Protein AF-A0A962IJL0-F1 (afdb_monomer)

Sequence (142 aa):
MKAGIWLGVGGLVLAGWSACASAANEPDQAALRAELDSARQALRESSQRVAELSRQLGEHSAATRSFTFFGEQRPVLGVVLGESDGEVGARIVAVTPESAAQTAGLRSGDRLVAVDGQRIVQSGSQGLVAARAALADLEEGQ

Structure (mmCIF, N/CA/C/O backbone):
data_AF-A0A962IJL0-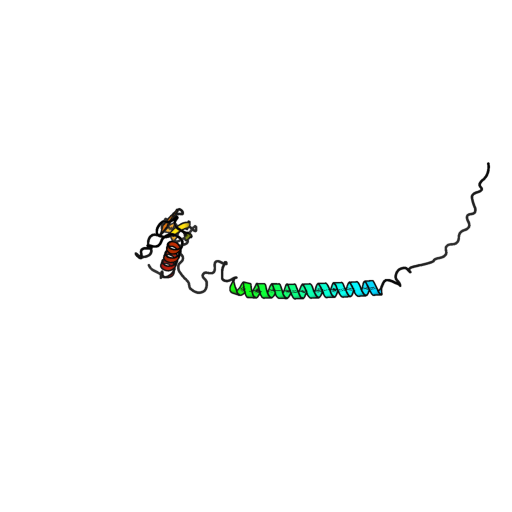F1
#
_entry.id   AF-A0A962IJL0-F1
#
loop_
_atom_site.group_PDB
_atom_site.id
_atom_site.type_symbol
_atom_site.label_atom_id
_atom_site.label_alt_id
_atom_site.label_comp_id
_atom_site.label_asym_id
_atom_site.label_entity_id
_atom_site.label_seq_id
_atom_site.pdbx_PDB_ins_code
_atom_site.Cartn_x
_atom_site.Cartn_y
_atom_site.Cartn_z
_atom_site.occupancy
_atom_site.B_iso_or_equiv
_atom_site.auth_seq_id
_atom_site.auth_comp_id
_atom_site.auth_asym_id
_atom_site.auth_atom_id
_atom_site.pdbx_PDB_model_num
ATOM 1 N N . MET A 1 1 ? 7.516 37.723 -95.903 1.00 38.12 1 MET A N 1
ATOM 2 C CA . MET A 1 1 ? 6.384 36.903 -96.387 1.00 38.12 1 MET A CA 1
ATOM 3 C C . MET A 1 1 ? 6.948 35.743 -97.201 1.00 38.12 1 MET A C 1
ATOM 5 O O . MET A 1 1 ? 7.631 36.040 -98.168 1.00 38.12 1 MET A O 1
ATOM 9 N N . LYS A 1 2 ? 6.629 34.489 -96.812 1.00 38.53 2 LYS A N 1
ATOM 10 C CA . LYS A 1 2 ? 6.899 33.190 -97.494 1.00 38.53 2 LYS A CA 1
ATOM 11 C C . LYS A 1 2 ? 8.386 32.782 -97.627 1.00 38.53 2 LYS A C 1
ATOM 13 O O . LYS A 1 2 ? 9.211 33.617 -97.938 1.00 38.53 2 LYS A O 1
ATOM 18 N N . ALA A 1 3 ? 8.815 31.536 -97.426 1.00 40.97 3 ALA A N 1
ATOM 19 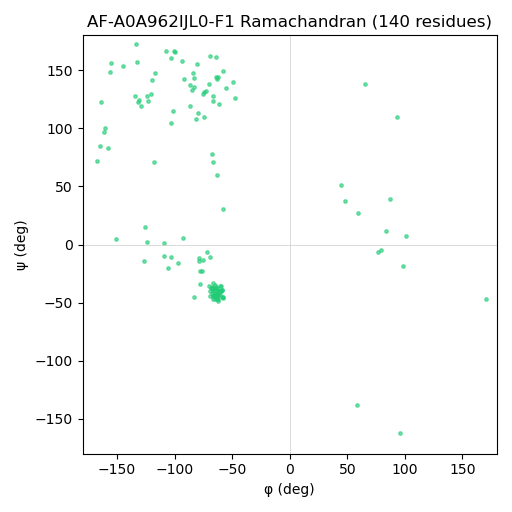C CA . ALA A 1 3 ? 8.145 30.266 -97.153 1.00 40.97 3 ALA A CA 1
ATOM 20 C C . ALA A 1 3 ? 9.139 29.318 -96.449 1.00 40.97 3 ALA A C 1
ATOM 22 O O . ALA A 1 3 ? 10.339 29.380 -96.708 1.00 40.97 3 ALA A O 1
ATOM 23 N N . GLY A 1 4 ? 8.629 28.451 -95.573 1.00 46.34 4 GLY A N 1
ATOM 24 C CA . GLY A 1 4 ? 9.377 27.319 -95.035 1.00 46.34 4 GLY A CA 1
ATOM 25 C C . GLY A 1 4 ? 9.394 26.140 -96.007 1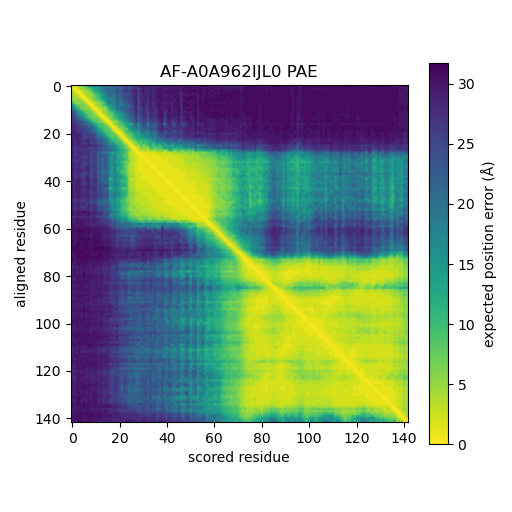.00 46.34 4 GLY A C 1
ATOM 26 O O . GLY A 1 4 ? 8.482 25.988 -96.819 1.00 46.34 4 GLY A O 1
ATOM 27 N N . ILE A 1 5 ? 10.414 25.293 -95.876 1.00 47.44 5 ILE A N 1
ATOM 28 C CA . ILE A 1 5 ? 10.439 23.933 -96.415 1.00 47.44 5 ILE A CA 1
ATOM 29 C C . ILE A 1 5 ? 10.891 23.010 -95.285 1.00 47.44 5 ILE A C 1
ATOM 31 O O . ILE A 1 5 ? 11.919 23.227 -94.646 1.00 47.44 5 ILE A O 1
ATOM 35 N N . TRP A 1 6 ? 10.050 22.015 -95.037 1.00 40.81 6 TRP A N 1
ATOM 36 C CA . TRP A 1 6 ? 10.241 20.886 -94.139 1.00 40.81 6 TRP A CA 1
ATOM 37 C C . TRP A 1 6 ? 10.571 19.647 -94.993 1.00 40.81 6 TRP A C 1
ATOM 39 O O . TRP A 1 6 ? 10.197 19.606 -96.164 1.00 40.81 6 TRP A O 1
ATOM 49 N N . LEU A 1 7 ? 11.165 18.638 -94.347 1.00 44.31 7 LEU A N 1
ATOM 50 C CA . LEU A 1 7 ? 11.502 17.270 -94.789 1.00 44.31 7 LEU A CA 1
ATOM 51 C C . LEU A 1 7 ? 12.898 16.996 -95.372 1.00 44.31 7 LEU A C 1
ATOM 53 O O . LEU A 1 7 ? 13.205 17.266 -96.527 1.00 44.31 7 LEU A O 1
ATOM 57 N N . GLY A 1 8 ? 13.657 16.252 -94.566 1.00 40.88 8 GLY A N 1
ATOM 58 C CA . GLY A 1 8 ? 14.733 15.360 -94.980 1.00 40.88 8 GLY A CA 1
ATOM 59 C C . GLY A 1 8 ? 14.979 14.322 -93.885 1.00 40.88 8 GLY A C 1
ATOM 60 O O . GLY A 1 8 ? 15.834 14.513 -93.029 1.00 40.88 8 GLY A O 1
ATOM 61 N N . VAL A 1 9 ? 14.176 13.255 -93.872 1.00 50.97 9 VAL A N 1
ATOM 62 C CA . VAL A 1 9 ? 14.409 12.049 -93.064 1.00 50.97 9 VAL A CA 1
ATOM 63 C C . VAL A 1 9 ? 15.662 11.350 -93.594 1.00 50.97 9 VAL A C 1
ATOM 65 O O . VAL A 1 9 ? 15.741 11.050 -94.781 1.00 50.97 9 VAL A O 1
ATOM 68 N N . GLY A 1 10 ? 16.616 11.058 -92.713 1.00 38.41 10 GLY A N 1
ATOM 69 C CA . GLY A 1 10 ? 17.794 10.244 -93.011 1.00 38.41 10 GLY A CA 1
ATOM 70 C C . GLY A 1 10 ? 18.388 9.743 -91.704 1.00 38.41 10 GLY A C 1
ATOM 71 O O . GLY A 1 10 ? 19.054 10.493 -90.999 1.00 38.41 10 GLY A O 1
ATOM 72 N N . GLY A 1 11 ? 18.035 8.517 -91.325 1.00 41.16 11 GLY A N 1
ATOM 73 C CA . GLY A 1 11 ? 18.383 7.947 -90.030 1.00 41.16 11 GLY A CA 1
ATOM 74 C C . GLY A 1 11 ? 19.866 7.636 -89.855 1.00 41.16 11 GLY A C 1
ATOM 75 O O . GLY A 1 11 ? 20.591 7.462 -90.825 1.00 41.16 11 GLY A O 1
ATOM 76 N N . LEU A 1 12 ? 20.271 7.465 -88.598 1.00 44.34 12 LEU A N 1
ATOM 77 C CA . LEU A 1 12 ? 21.116 6.348 -88.183 1.00 44.34 12 LEU A CA 1
ATOM 78 C C . LEU A 1 12 ? 21.061 6.231 -86.657 1.00 44.34 12 LEU A C 1
ATOM 80 O O . LEU A 1 12 ? 21.375 7.169 -85.929 1.00 44.34 12 LEU A O 1
ATOM 84 N N . VAL A 1 13 ? 20.653 5.058 -86.186 1.00 52.47 13 VAL A N 1
ATOM 85 C CA . VAL A 1 13 ? 20.845 4.612 -84.808 1.00 52.47 13 VAL A CA 1
ATOM 86 C C . VAL A 1 13 ? 22.349 4.537 -84.545 1.00 52.47 13 VAL A C 1
ATOM 88 O O . VAL A 1 13 ? 23.043 3.772 -85.209 1.00 52.47 13 VAL A O 1
ATOM 91 N N . LEU A 1 14 ? 22.840 5.279 -83.553 1.00 47.50 14 LEU A N 1
ATOM 92 C CA . LEU A 1 14 ? 24.079 4.949 -82.859 1.00 47.50 14 LEU A CA 1
ATOM 93 C C . LEU A 1 14 ? 23.817 4.963 -81.357 1.00 47.50 14 LEU A C 1
ATOM 95 O O . LEU A 1 14 ? 23.399 5.959 -80.771 1.00 47.50 14 LEU A O 1
ATOM 99 N N . ALA A 1 15 ? 24.040 3.791 -80.773 1.00 48.81 15 ALA A N 1
ATOM 100 C CA . ALA A 1 15 ? 24.153 3.551 -79.352 1.00 48.81 15 ALA A CA 1
ATOM 101 C C . ALA A 1 15 ? 25.131 4.542 -78.697 1.00 48.81 15 ALA A C 1
ATOM 103 O O . ALA A 1 15 ? 26.190 4.836 -79.247 1.00 48.81 15 ALA A O 1
ATOM 104 N N . GLY A 1 16 ? 24.787 5.022 -77.504 1.00 41.47 16 GLY A N 1
ATOM 105 C CA . GLY A 1 16 ? 25.600 5.990 -76.773 1.00 41.47 16 GLY A CA 1
ATOM 106 C C . GLY A 1 16 ? 25.147 6.131 -75.329 1.00 41.47 16 GLY A C 1
ATOM 107 O O . GLY A 1 16 ? 24.536 7.118 -74.942 1.00 41.47 16 GLY A O 1
ATOM 108 N N . TRP A 1 17 ? 25.426 5.092 -74.553 1.00 51.31 17 TRP A N 1
ATOM 109 C CA . TRP A 1 17 ? 25.420 5.060 -73.095 1.00 51.31 17 TRP A CA 1
ATOM 110 C C . TRP A 1 17 ? 26.190 6.268 -72.520 1.00 51.31 17 TRP A C 1
ATOM 112 O O . TRP A 1 17 ? 27.343 6.503 -72.871 1.00 51.31 17 TRP A O 1
ATOM 122 N N . SER A 1 18 ? 25.564 7.038 -71.634 1.00 47.25 18 SER A N 1
ATOM 123 C CA . SER A 1 18 ? 26.217 7.914 -70.646 1.00 47.25 18 SER A CA 1
ATOM 124 C C . SER A 1 18 ? 25.157 8.192 -69.574 1.00 47.25 18 SER A C 1
ATOM 126 O O . SER A 1 18 ? 24.233 8.949 -69.821 1.00 47.25 18 SER A O 1
ATOM 128 N N . ALA A 1 19 ? 25.102 7.572 -68.394 1.00 52.16 19 ALA A N 1
ATOM 129 C CA . ALA A 1 19 ? 26.136 6.923 -67.595 1.00 52.16 19 ALA A CA 1
ATOM 130 C C . ALA A 1 19 ? 27.432 7.734 -67.500 1.00 52.16 19 ALA A C 1
ATOM 132 O O . ALA A 1 19 ? 28.498 7.206 -67.769 1.00 52.16 19 ALA A O 1
ATOM 133 N N . CYS A 1 20 ? 27.334 9.012 -67.124 1.00 45.66 20 CYS A N 1
ATOM 134 C CA . CYS A 1 20 ? 28.328 9.614 -66.232 1.00 45.66 20 CYS A CA 1
ATOM 135 C C . CYS A 1 20 ? 27.815 10.946 -65.658 1.00 45.66 20 CYS A C 1
ATOM 137 O O . CYS A 1 20 ? 28.098 12.020 -66.174 1.00 45.66 20 CYS A O 1
ATOM 139 N N . ALA A 1 21 ? 27.046 10.876 -64.574 1.00 48.03 21 ALA A N 1
ATOM 140 C CA . ALA A 1 21 ? 26.981 11.960 -63.586 1.00 48.03 21 ALA A CA 1
ATOM 141 C C . ALA A 1 21 ? 27.280 11.426 -62.170 1.00 48.03 21 ALA A C 1
ATOM 143 O O . ALA A 1 21 ? 26.992 12.084 -61.177 1.00 48.03 21 ALA A O 1
ATOM 144 N N . SER A 1 22 ? 27.839 10.212 -62.068 1.00 52.41 22 SER A N 1
ATOM 145 C CA . SER A 1 22 ? 28.124 9.539 -60.797 1.00 52.41 22 SER A CA 1
ATOM 146 C C . SER A 1 22 ? 29.571 9.695 -60.324 1.00 52.41 22 SER A C 1
ATOM 148 O O . SER A 1 22 ? 29.832 9.490 -59.150 1.00 52.41 22 SER A O 1
ATOM 150 N N . ALA A 1 23 ? 30.516 10.114 -61.168 1.00 50.47 23 ALA A N 1
ATOM 151 C CA . ALA A 1 23 ? 31.937 10.032 -60.812 1.00 50.47 23 ALA A CA 1
ATOM 152 C C . ALA A 1 23 ? 32.436 11.094 -59.806 1.00 50.47 23 ALA A C 1
ATOM 154 O O . ALA A 1 23 ? 33.528 10.943 -59.270 1.00 50.47 23 ALA A O 1
ATOM 155 N N . ALA A 1 24 ? 31.672 12.159 -59.530 1.00 55.22 24 ALA A N 1
ATOM 156 C CA . ALA A 1 24 ? 32.133 13.256 -58.666 1.00 55.22 24 ALA A CA 1
ATOM 157 C C . ALA A 1 24 ? 31.550 13.248 -57.237 1.00 55.22 24 ALA A C 1
ATOM 159 O O . ALA A 1 24 ? 32.044 13.990 -56.399 1.00 55.22 24 ALA A O 1
ATOM 160 N N . ASN A 1 25 ? 30.534 12.420 -56.945 1.00 60.84 25 ASN A N 1
ATOM 161 C CA . ASN A 1 25 ? 29.778 12.450 -55.675 1.00 60.84 25 ASN A CA 1
ATOM 162 C C . ASN A 1 25 ? 29.756 11.108 -54.911 1.00 60.84 25 ASN A C 1
ATOM 164 O O . ASN A 1 25 ? 29.117 10.995 -53.865 1.00 60.84 25 ASN A O 1
ATOM 168 N N . GLU A 1 26 ? 30.430 10.071 -55.414 1.00 60.94 26 GLU A N 1
ATOM 169 C CA . GLU A 1 26 ? 30.570 8.788 -54.715 1.00 60.94 26 GLU A CA 1
ATOM 170 C C . GLU A 1 26 ? 31.366 8.839 -53.396 1.00 60.94 26 GLU A C 1
ATOM 172 O O . GLU A 1 26 ? 30.921 8.170 -52.457 1.00 60.94 26 GLU A O 1
ATOM 177 N N . PRO A 1 27 ? 32.462 9.621 -53.243 1.00 63.94 27 PRO A N 1
ATOM 178 C CA . PRO A 1 27 ? 33.161 9.680 -51.958 1.00 63.94 27 PRO A CA 1
ATOM 179 C C . PRO A 1 27 ? 32.305 10.340 -50.868 1.00 63.94 27 PRO A C 1
ATOM 181 O O . PRO A 1 27 ? 32.270 9.837 -49.746 1.00 63.94 27 PRO A O 1
ATOM 184 N N . ASP A 1 28 ? 31.530 11.375 -51.206 1.00 77.81 28 ASP A N 1
ATOM 185 C CA . ASP A 1 28 ? 30.648 12.062 -50.255 1.00 77.81 28 ASP A CA 1
ATOM 186 C C . ASP A 1 28 ? 29.465 11.182 -49.836 1.00 77.81 28 ASP A C 1
ATOM 188 O O . ASP A 1 28 ? 29.121 11.117 -48.658 1.00 77.81 28 ASP A O 1
ATOM 192 N N . GLN A 1 29 ? 28.864 10.424 -50.762 1.00 79.06 29 GLN A N 1
ATOM 193 C CA . GLN A 1 29 ? 27.803 9.476 -50.405 1.00 79.06 29 GLN A CA 1
ATOM 194 C C . GLN A 1 29 ? 28.317 8.302 -49.569 1.00 79.06 29 GLN A C 1
ATOM 196 O O . GLN A 1 29 ? 27.602 7.824 -48.687 1.00 79.06 29 GLN A O 1
ATOM 201 N N . ALA A 1 30 ? 29.526 7.809 -49.847 1.00 87.88 30 ALA A N 1
ATOM 202 C CA . ALA A 1 30 ? 30.146 6.763 -49.045 1.00 87.88 30 ALA A CA 1
ATOM 203 C C . ALA A 1 30 ? 30.462 7.268 -47.628 1.00 87.88 30 ALA A C 1
ATOM 205 O O . ALA A 1 30 ? 30.135 6.582 -46.659 1.00 87.88 30 ALA A O 1
ATOM 206 N N . ALA A 1 31 ? 31.005 8.483 -47.503 1.00 88.69 31 ALA A N 1
ATOM 207 C CA . ALA A 1 31 ? 31.266 9.130 -46.220 1.00 88.69 31 ALA A CA 1
ATOM 208 C C . ALA A 1 31 ? 29.974 9.368 -45.421 1.00 88.69 31 ALA A C 1
ATOM 210 O O . ALA A 1 31 ? 29.898 8.979 -44.259 1.00 88.69 31 ALA A O 1
ATOM 211 N N . LEU A 1 32 ? 28.923 9.896 -46.058 1.00 89.81 32 LEU A N 1
ATOM 212 C CA . LEU A 1 32 ? 27.614 10.110 -45.428 1.00 89.81 32 LEU A CA 1
ATOM 213 C C . LEU A 1 32 ? 26.969 8.800 -44.952 1.00 89.81 32 LEU A C 1
ATOM 215 O O . LEU A 1 32 ? 26.367 8.754 -43.882 1.00 89.81 32 LEU A O 1
ATOM 219 N N . ARG A 1 33 ? 27.085 7.713 -45.726 1.00 90.00 33 ARG A N 1
ATOM 220 C CA . ARG A 1 33 ? 26.584 6.390 -45.312 1.00 90.00 33 ARG A CA 1
ATOM 221 C C . ARG A 1 33 ? 27.363 5.851 -44.114 1.00 90.00 33 ARG A C 1
ATOM 223 O O . ARG A 1 33 ? 26.741 5.396 -43.159 1.00 90.00 33 ARG A O 1
ATOM 230 N N . ALA A 1 34 ? 28.691 5.962 -44.142 1.00 93.88 34 ALA A N 1
ATOM 231 C CA . ALA A 1 34 ? 29.541 5.566 -43.023 1.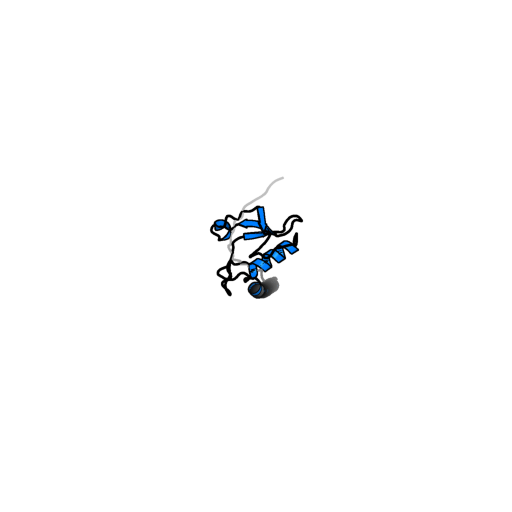00 93.88 34 ALA A CA 1
ATOM 232 C C . ALA A 1 34 ? 29.217 6.372 -41.752 1.00 93.88 34 ALA A C 1
ATOM 234 O O . ALA A 1 34 ? 29.129 5.806 -40.661 1.00 93.88 34 ALA A O 1
ATOM 235 N N . GLU A 1 35 ? 28.962 7.674 -41.892 1.00 94.88 35 GLU A N 1
ATOM 236 C CA . GLU A 1 35 ? 28.554 8.539 -40.787 1.00 94.88 35 GLU A CA 1
ATOM 237 C C . GLU A 1 35 ? 27.184 8.131 -40.221 1.00 94.88 35 GLU A C 1
ATOM 239 O O . GLU A 1 35 ? 27.053 7.953 -39.007 1.00 94.88 35 GLU A O 1
ATOM 244 N N . LEU A 1 36 ? 26.179 7.883 -41.070 1.00 96.38 36 LEU A N 1
ATOM 245 C CA . LEU A 1 36 ? 24.856 7.412 -40.637 1.00 96.38 36 LEU A CA 1
ATOM 246 C C . LEU A 1 36 ? 24.918 6.073 -39.895 1.00 96.38 36 LEU A C 1
ATOM 248 O O . LEU A 1 36 ? 24.208 5.883 -38.903 1.00 96.38 36 LEU A O 1
ATOM 252 N N . ASP A 1 37 ? 25.755 5.145 -40.353 1.00 96.88 37 ASP A N 1
ATOM 253 C CA . ASP A 1 37 ? 25.924 3.850 -39.697 1.00 96.88 37 ASP A CA 1
ATOM 254 C C . ASP A 1 37 ? 26.605 3.996 -38.331 1.00 96.88 37 ASP A C 1
ATOM 256 O O . ASP A 1 37 ? 26.168 3.367 -37.359 1.00 96.88 37 ASP A O 1
ATOM 260 N N . SER A 1 38 ? 27.576 4.907 -38.212 1.00 97.31 38 SER A N 1
ATOM 261 C CA . SER A 1 38 ? 28.186 5.258 -36.924 1.00 97.31 38 SER A CA 1
ATOM 262 C C . SER A 1 38 ? 27.166 5.881 -35.956 1.00 97.31 38 SER A C 1
ATOM 264 O O . SER A 1 38 ? 27.079 5.473 -34.794 1.00 97.31 38 SER A O 1
ATOM 266 N N . ALA A 1 39 ? 26.303 6.780 -36.444 1.00 97.06 39 ALA A N 1
ATOM 267 C CA . ALA A 1 39 ? 25.258 7.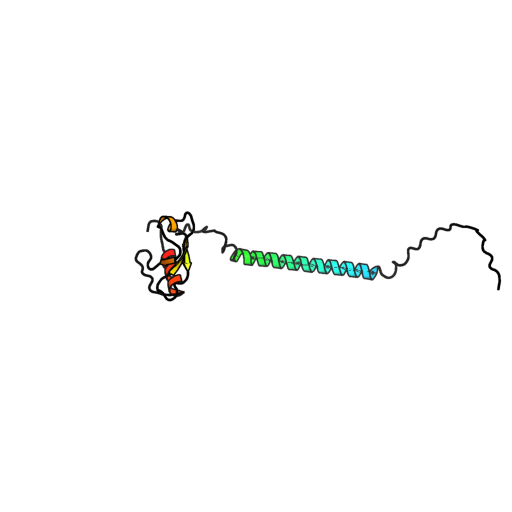415 -35.645 1.00 97.06 39 ALA A CA 1
ATOM 268 C C . ALA A 1 39 ? 24.218 6.391 -35.159 1.00 97.06 39 ALA A C 1
ATOM 270 O O . ALA A 1 39 ? 23.829 6.389 -33.989 1.00 97.06 39 ALA A O 1
ATOM 271 N N . ARG A 1 40 ? 23.805 5.455 -36.025 1.00 96.12 40 ARG A N 1
ATOM 272 C CA . ARG A 1 40 ? 22.913 4.344 -35.649 1.00 96.12 40 ARG A CA 1
ATOM 273 C C . ARG A 1 40 ? 23.541 3.422 -34.612 1.00 96.12 40 ARG A C 1
ATOM 275 O O . ARG A 1 40 ? 22.831 2.908 -33.747 1.00 96.12 40 ARG A O 1
ATOM 282 N N . GLN A 1 41 ? 24.844 3.170 -34.696 1.00 98.00 41 GLN A N 1
ATOM 283 C CA . GLN A 1 41 ? 25.547 2.368 -33.700 1.00 98.00 41 GLN A CA 1
ATOM 284 C C . GLN A 1 41 ? 25.579 3.073 -32.338 1.00 98.00 41 GLN A C 1
ATOM 286 O O . GLN A 1 41 ? 25.177 2.468 -31.345 1.00 98.00 41 GLN A O 1
ATOM 291 N N . ALA A 1 42 ? 25.925 4.361 -32.307 1.00 97.81 42 ALA A N 1
ATOM 292 C CA . ALA A 1 42 ? 25.928 5.156 -31.080 1.00 97.81 42 ALA A CA 1
ATOM 293 C C . ALA A 1 42 ? 24.540 5.212 -30.409 1.00 97.81 42 ALA A C 1
ATOM 295 O O . ALA A 1 42 ? 24.424 5.110 -29.181 1.00 97.81 42 ALA A O 1
ATOM 296 N N . LEU A 1 43 ? 23.470 5.317 -31.208 1.00 98.00 43 LEU A N 1
ATOM 297 C CA . LEU A 1 43 ? 22.096 5.251 -30.705 1.00 98.00 43 LEU A CA 1
ATOM 298 C C . LEU A 1 43 ? 21.784 3.885 -30.083 1.00 98.00 43 LEU A C 1
ATOM 300 O O . LEU A 1 43 ? 21.273 3.841 -28.966 1.00 98.00 43 LEU A O 1
ATOM 304 N N . ARG A 1 44 ? 22.138 2.774 -30.748 1.00 96.56 44 ARG A N 1
ATOM 305 C CA . ARG A 1 44 ? 21.913 1.416 -30.217 1.00 96.56 44 ARG A CA 1
ATOM 306 C C . ARG A 1 44 ? 22.609 1.197 -28.875 1.00 96.56 44 ARG A C 1
ATOM 308 O O . ARG A 1 44 ? 21.982 0.694 -27.948 1.00 96.56 44 ARG A O 1
ATOM 315 N N . GLU A 1 45 ? 23.865 1.609 -28.754 1.00 98.06 45 GLU A N 1
ATOM 316 C CA . GLU A 1 45 ? 24.638 1.486 -27.510 1.00 98.06 45 GLU A CA 1
ATOM 317 C C . GLU A 1 45 ? 24.036 2.326 -26.375 1.00 98.06 45 GLU A C 1
ATOM 319 O O . GLU A 1 45 ? 23.981 1.897 -25.219 1.00 98.06 45 GLU A O 1
ATOM 324 N N . SER A 1 46 ? 23.541 3.522 -26.699 1.00 97.69 46 SER A N 1
ATOM 325 C CA . SER A 1 46 ? 22.856 4.385 -25.734 1.00 97.69 46 SER A CA 1
ATOM 326 C C . SER A 1 46 ? 21.535 3.766 -25.274 1.00 97.69 46 SER A C 1
ATOM 328 O O . SER A 1 46 ? 21.271 3.711 -24.074 1.00 97.69 46 SER A O 1
ATOM 330 N N . SER A 1 47 ? 20.735 3.222 -26.198 1.00 96.50 47 SER A N 1
ATOM 331 C CA . SER A 1 47 ? 19.492 2.514 -25.871 1.00 96.50 47 SER A CA 1
ATOM 332 C C . SER A 1 47 ? 19.738 1.276 -25.009 1.00 96.50 47 SER A C 1
ATOM 334 O O . SER A 1 47 ? 18.990 1.043 -24.064 1.00 96.50 47 SER A O 1
ATOM 336 N N . GLN A 1 48 ? 20.799 0.510 -25.281 1.00 97.19 48 GLN A N 1
ATOM 337 C CA . GLN A 1 48 ? 21.187 -0.639 -24.457 1.00 97.19 48 GLN A CA 1
ATOM 338 C C . GLN A 1 48 ? 21.550 -0.219 -23.032 1.00 97.19 48 GLN A C 1
ATOM 340 O O . GLN A 1 48 ? 21.069 -0.826 -22.078 1.00 97.19 48 GLN A O 1
ATOM 345 N N . ARG A 1 49 ? 22.329 0.860 -22.868 1.00 96.94 49 ARG A N 1
ATOM 346 C CA . ARG A 1 49 ? 22.630 1.416 -21.540 1.00 96.94 49 ARG A CA 1
ATOM 347 C C . ARG A 1 49 ? 21.372 1.872 -20.810 1.00 96.94 49 ARG A C 1
ATOM 349 O O . ARG A 1 49 ? 21.234 1.591 -19.626 1.00 96.94 49 ARG A O 1
ATOM 356 N N . VAL A 1 50 ? 20.439 2.529 -21.499 1.00 96.00 50 VAL A N 1
ATOM 357 C CA . VAL A 1 50 ? 19.156 2.937 -20.904 1.00 96.00 50 VAL A CA 1
ATOM 358 C C . VAL A 1 50 ? 18.330 1.724 -20.478 1.00 96.00 50 VAL A C 1
ATOM 360 O O . VAL A 1 50 ? 17.779 1.737 -19.381 1.00 96.00 50 VAL A O 1
ATOM 363 N N . ALA A 1 51 ? 18.256 0.674 -21.300 1.00 92.69 51 ALA A N 1
ATOM 364 C CA . ALA A 1 51 ? 17.535 -0.553 -20.966 1.00 92.69 51 ALA A CA 1
ATOM 365 C C . ALA A 1 51 ? 18.145 -1.258 -19.745 1.00 92.69 51 ALA A C 1
ATOM 367 O O . ALA A 1 51 ? 17.417 -1.669 -18.848 1.00 92.69 51 ALA A O 1
ATOM 368 N N . GLU A 1 52 ? 19.472 -1.331 -19.671 1.00 93.25 52 GLU A N 1
ATOM 369 C CA . GLU A 1 52 ? 20.188 -1.927 -18.544 1.00 93.25 52 GLU A CA 1
ATOM 370 C C . GLU A 1 52 ? 20.018 -1.111 -17.256 1.00 93.25 52 GLU A C 1
ATOM 372 O O . GLU A 1 52 ? 19.691 -1.666 -16.210 1.00 93.25 52 GLU A O 1
ATOM 377 N N . LEU A 1 53 ? 20.137 0.217 -17.331 1.00 93.00 53 LEU A N 1
ATOM 378 C CA . LEU A 1 53 ? 19.836 1.097 -16.199 1.00 93.00 53 LEU A CA 1
ATOM 379 C C . LEU A 1 53 ? 18.372 0.964 -15.769 1.00 93.00 53 LEU A C 1
ATOM 381 O O . LEU A 1 53 ? 18.086 0.913 -14.577 1.00 93.00 53 LEU A O 1
ATOM 385 N N . SER A 1 54 ? 17.447 0.847 -16.725 1.00 80.56 54 SER A N 1
ATOM 386 C CA . SER A 1 54 ? 16.027 0.609 -16.446 1.00 80.56 54 SER A CA 1
ATOM 387 C C . SER A 1 54 ? 15.799 -0.752 -15.795 1.00 80.56 54 SER A C 1
ATOM 389 O O . SER A 1 54 ? 14.936 -0.854 -14.934 1.00 80.56 54 SER A O 1
ATOM 391 N N . ARG A 1 55 ? 16.577 -1.784 -16.146 1.00 83.56 55 ARG A N 1
ATOM 392 C CA . ARG A 1 55 ? 16.549 -3.095 -15.486 1.00 83.56 55 ARG A CA 1
ATOM 393 C C . ARG A 1 55 ? 17.100 -3.014 -14.067 1.00 83.56 55 ARG A C 1
ATOM 395 O O . ARG A 1 55 ? 16.462 -3.539 -13.174 1.00 83.56 55 ARG A O 1
ATOM 402 N N . GLN A 1 56 ? 18.215 -2.326 -13.830 1.00 83.56 56 GLN A N 1
ATOM 403 C CA . GLN A 1 56 ? 18.803 -2.179 -12.488 1.00 83.56 56 GLN A CA 1
ATOM 404 C C . GLN A 1 56 ? 17.926 -1.335 -11.551 1.00 83.56 56 GLN A C 1
ATOM 406 O O . GLN A 1 56 ? 17.731 -1.679 -10.383 1.00 83.56 56 GLN A O 1
ATOM 411 N N . LEU A 1 57 ? 17.358 -0.240 -12.067 1.00 79.06 57 LEU A N 1
ATOM 412 C CA . LEU A 1 57 ? 16.353 0.559 -11.361 1.00 79.06 57 LEU A CA 1
ATOM 413 C C . LEU A 1 57 ? 15.054 -0.235 -11.196 1.00 79.06 57 LEU A C 1
ATOM 415 O O . LEU A 1 57 ? 14.410 -0.162 -10.153 1.00 79.06 57 LEU A O 1
ATOM 419 N N . GLY A 1 58 ? 14.700 -1.022 -12.211 1.00 66.50 58 GLY A N 1
ATOM 420 C CA . GLY A 1 58 ? 13.596 -1.967 -12.242 1.00 66.50 58 GLY A CA 1
ATOM 421 C C . GLY A 1 58 ? 13.744 -3.080 -11.214 1.00 66.50 58 GLY A C 1
ATOM 422 O O . GLY A 1 58 ? 12.786 -3.375 -10.544 1.00 66.50 58 GLY A O 1
ATOM 423 N N . GLU A 1 59 ? 14.909 -3.660 -10.968 1.00 59.91 59 GLU A N 1
ATOM 424 C CA . GLU A 1 59 ? 15.086 -4.700 -9.942 1.00 59.91 59 GLU A CA 1
ATOM 425 C C . GLU A 1 59 ? 14.876 -4.144 -8.529 1.00 59.91 59 GLU A C 1
ATOM 427 O O . GLU A 1 59 ? 14.276 -4.806 -7.686 1.00 59.91 59 GLU A O 1
ATOM 432 N N . HIS A 1 60 ? 15.241 -2.880 -8.300 1.00 54.72 60 HIS A N 1
ATOM 433 C CA . HIS A 1 60 ? 14.942 -2.180 -7.048 1.00 54.72 60 HIS A CA 1
ATOM 434 C C . HIS A 1 60 ? 13.494 -1.654 -6.958 1.00 54.72 60 HIS A C 1
ATOM 436 O O . HIS A 1 60 ? 13.070 -1.237 -5.882 1.00 54.72 60 HIS A O 1
ATOM 442 N N . SER A 1 61 ? 12.720 -1.654 -8.053 1.00 49.62 61 SER A N 1
ATOM 443 C CA . SER A 1 61 ? 11.367 -1.057 -8.103 1.00 49.62 61 SER A CA 1
ATOM 444 C C . SER A 1 61 ? 10.245 -1.983 -8.606 1.00 49.62 61 SER A C 1
ATOM 446 O O . SER A 1 61 ? 9.069 -1.713 -8.362 1.00 49.62 61 SER A O 1
ATOM 448 N N . ALA A 1 62 ? 10.572 -3.116 -9.220 1.00 51.94 62 ALA A N 1
ATOM 449 C CA . ALA A 1 62 ? 9.671 -4.170 -9.687 1.00 51.94 62 ALA A CA 1
ATOM 450 C C . ALA A 1 62 ? 9.219 -5.068 -8.532 1.00 51.94 62 ALA A C 1
ATOM 452 O O . ALA A 1 62 ? 8.200 -5.743 -8.649 1.00 51.94 62 ALA A O 1
ATOM 453 N N . ALA A 1 63 ? 9.895 -4.985 -7.383 1.00 51.91 63 ALA A N 1
ATOM 454 C CA . ALA A 1 63 ? 9.371 -5.471 -6.114 1.00 51.91 63 ALA A CA 1
ATOM 455 C C . ALA A 1 63 ? 8.185 -4.631 -5.582 1.00 51.91 63 ALA A C 1
ATOM 457 O O . ALA A 1 63 ? 7.518 -5.063 -4.650 1.00 51.91 63 ALA A O 1
ATOM 458 N N . THR A 1 64 ? 7.874 -3.457 -6.156 1.00 52.12 64 THR A N 1
ATOM 459 C CA . THR A 1 64 ? 7.025 -2.467 -5.459 1.00 52.12 64 THR A CA 1
ATOM 460 C C . THR A 1 64 ? 5.617 -2.271 -6.034 1.00 52.12 64 THR A C 1
ATOM 462 O O . THR A 1 64 ? 4.860 -1.482 -5.477 1.00 52.12 64 THR A O 1
ATOM 465 N N . ARG A 1 65 ? 5.170 -2.978 -7.085 1.00 50.34 65 ARG A N 1
ATOM 466 C CA . ARG A 1 65 ? 3.754 -2.844 -7.531 1.00 50.34 65 ARG A CA 1
ATOM 467 C C . ARG A 1 65 ? 3.102 -4.045 -8.213 1.00 50.34 65 ARG A C 1
ATOM 469 O O . ARG A 1 65 ? 1.956 -3.933 -8.641 1.00 50.34 65 ARG A O 1
ATOM 476 N N . SER A 1 66 ? 3.784 -5.182 -8.289 1.00 45.41 66 SER A N 1
ATOM 477 C CA . SER A 1 66 ? 3.097 -6.459 -8.494 1.00 45.41 66 SER A CA 1
ATOM 478 C C . SER A 1 66 ? 2.614 -6.943 -7.132 1.00 45.41 66 SER A C 1
ATOM 480 O O . SER A 1 66 ? 3.291 -6.702 -6.138 1.00 45.41 66 SER A O 1
ATOM 482 N N . PHE A 1 67 ? 1.440 -7.570 -7.087 1.00 48.91 67 PHE A N 1
ATOM 483 C CA . PHE A 1 67 ? 0.742 -8.118 -5.918 1.00 48.91 67 PHE A CA 1
ATOM 484 C C . PHE A 1 67 ? 1.529 -9.246 -5.243 1.00 48.91 67 PHE A C 1
ATOM 486 O O . PHE A 1 67 ? 1.082 -10.387 -5.149 1.00 48.91 67 PHE A O 1
ATOM 493 N N . THR A 1 68 ? 2.735 -8.925 -4.798 1.00 48.94 68 THR A N 1
ATOM 494 C CA . THR A 1 68 ? 3.724 -9.897 -4.408 1.00 48.94 68 THR A CA 1
ATOM 495 C C . THR A 1 68 ? 4.037 -9.709 -2.927 1.00 48.94 68 THR A C 1
ATOM 497 O O . THR A 1 68 ? 5.123 -9.291 -2.545 1.00 48.94 68 THR A O 1
ATOM 500 N N . PHE A 1 69 ? 3.067 -10.086 -2.093 1.00 50.44 69 PHE A N 1
ATOM 501 C CA . PHE A 1 69 ? 3.228 -10.510 -0.695 1.00 50.44 69 PHE A CA 1
ATOM 502 C C . PHE A 1 69 ? 4.171 -11.737 -0.549 1.00 50.44 69 PHE A C 1
ATOM 504 O O . PHE A 1 69 ? 3.967 -12.582 0.316 1.00 50.44 69 PHE A O 1
ATOM 511 N N . PHE A 1 70 ? 5.175 -11.915 -1.421 1.00 44.28 70 PHE A N 1
ATOM 512 C CA . PHE A 1 70 ? 6.016 -13.115 -1.447 1.00 44.28 70 PHE A CA 1
ATOM 513 C C . PHE A 1 70 ? 7.366 -12.810 -0.810 1.00 44.28 70 PHE A C 1
ATOM 515 O O . PHE A 1 70 ? 8.234 -12.167 -1.395 1.00 44.28 70 PHE A O 1
ATOM 522 N N . GLY A 1 71 ? 7.494 -13.313 0.411 1.00 47.56 71 GLY A N 1
ATOM 523 C CA . GLY A 1 71 ? 8.711 -13.402 1.207 1.00 47.56 71 GLY A CA 1
ATOM 524 C C . GLY A 1 71 ? 8.347 -13.819 2.628 1.00 47.56 71 GLY A C 1
ATOM 525 O O . GLY A 1 71 ? 8.872 -14.794 3.149 1.00 47.56 71 GLY A O 1
ATOM 526 N N . GLU A 1 72 ? 7.330 -13.161 3.185 1.00 55.56 72 GLU A N 1
ATOM 527 C CA . GLU A 1 72 ? 6.709 -13.495 4.463 1.00 55.56 72 GLU A CA 1
ATOM 528 C C . GLU A 1 72 ? 5.195 -13.513 4.251 1.00 55.56 72 GLU A C 1
ATOM 530 O O . GLU A 1 72 ? 4.630 -12.528 3.772 1.00 55.56 72 GLU A O 1
ATOM 535 N N . GLN A 1 73 ? 4.542 -14.638 4.550 1.00 58.41 73 GLN A N 1
ATOM 536 C CA . GLN A 1 73 ? 3.084 -14.772 4.504 1.00 58.41 73 GLN A CA 1
ATOM 537 C C . GLN A 1 73 ? 2.464 -13.908 5.606 1.00 58.41 73 GLN A C 1
ATOM 539 O O . GLN A 1 73 ? 2.114 -14.398 6.672 1.00 58.41 73 GLN A O 1
ATOM 544 N N . ARG A 1 74 ? 2.391 -12.597 5.382 1.00 70.25 74 ARG A N 1
ATOM 545 C CA . ARG A 1 74 ? 1.742 -11.678 6.313 1.00 70.25 74 ARG A CA 1
ATOM 546 C C . ARG A 1 74 ? 0.244 -11.644 6.020 1.00 70.25 74 ARG A C 1
ATOM 548 O O . ARG A 1 74 ? -0.123 -11.514 4.846 1.00 70.25 74 ARG A O 1
ATOM 555 N N . PRO A 1 75 ? -0.619 -11.748 7.043 1.00 76.62 75 PRO A N 1
ATOM 556 C CA . PRO A 1 75 ? -2.058 -11.662 6.850 1.00 76.62 75 PRO A CA 1
ATOM 557 C C . PRO A 1 75 ? -2.442 -10.289 6.287 1.00 76.62 75 PRO A C 1
ATOM 559 O O . PRO A 1 75 ? -1.844 -9.263 6.614 1.00 76.62 75 PRO A O 1
ATOM 562 N N . VAL A 1 76 ? -3.450 -10.266 5.412 1.00 83.31 76 VAL A N 1
ATOM 563 C CA . VAL A 1 76 ? -3.948 -9.034 4.789 1.00 83.31 76 VAL A CA 1
ATOM 564 C C . VAL A 1 76 ? -5.434 -8.876 5.039 1.00 83.31 76 VAL A C 1
ATOM 566 O O . VAL A 1 76 ? -6.230 -9.764 4.744 1.00 83.31 76 VAL A O 1
ATOM 569 N N . LEU A 1 77 ? -5.823 -7.707 5.545 1.00 88.88 77 LEU A N 1
ATOM 570 C CA . LEU A 1 77 ? -7.227 -7.420 5.827 1.00 88.88 77 LEU A CA 1
ATOM 571 C C . LEU A 1 77 ? -8.010 -7.077 4.546 1.00 88.88 77 LEU A C 1
ATOM 573 O O . LEU A 1 77 ? -9.174 -7.440 4.416 1.00 88.88 77 LEU A O 1
ATOM 577 N N . GLY A 1 78 ? -7.370 -6.418 3.572 1.00 90.25 78 GLY A N 1
ATOM 578 C CA . GLY A 1 78 ? -8.008 -6.010 2.311 1.00 90.25 78 GLY A CA 1
ATOM 579 C C . GLY A 1 78 ? -8.716 -4.653 2.372 1.00 90.25 78 GLY A C 1
ATOM 580 O O . GLY A 1 78 ? -9.782 -4.480 1.783 1.00 90.25 78 GLY A O 1
ATOM 581 N N . VAL A 1 79 ? -8.121 -3.682 3.073 1.00 93.06 79 VAL A N 1
ATOM 582 C CA . VAL A 1 79 ? -8.588 -2.287 3.118 1.00 93.06 79 VAL A CA 1
ATOM 583 C C . VAL A 1 79 ? -7.557 -1.333 2.533 1.00 93.06 79 VAL A C 1
ATOM 585 O O . VAL A 1 79 ? -6.349 -1.527 2.674 1.00 93.06 79 VAL A O 1
ATOM 588 N N . VAL A 1 80 ? -8.043 -0.258 1.923 1.00 91.75 80 VAL A N 1
ATOM 589 C CA . VAL A 1 80 ? -7.237 0.901 1.545 1.00 91.75 80 VAL A CA 1
ATOM 590 C C . VAL A 1 80 ? -7.485 1.989 2.577 1.00 91.75 80 VAL A C 1
ATOM 592 O O . VAL A 1 80 ? -8.601 2.498 2.688 1.00 91.75 80 VAL A O 1
ATOM 595 N N . LEU A 1 81 ? -6.447 2.335 3.334 1.00 92.62 81 LEU A N 1
ATOM 596 C CA . LEU A 1 81 ? -6.502 3.392 4.337 1.00 92.62 81 LEU A CA 1
ATOM 597 C C . LEU A 1 81 ? -6.087 4.738 3.738 1.00 92.62 81 LEU A C 1
ATOM 599 O O . LEU A 1 81 ? -5.165 4.817 2.927 1.00 92.62 81 LEU A O 1
ATOM 603 N N . GLY A 1 82 ? -6.759 5.790 4.183 1.00 92.62 82 GLY A N 1
ATOM 604 C CA . GLY A 1 82 ? -6.455 7.181 3.892 1.00 92.62 82 GLY A CA 1
ATOM 605 C C . GLY A 1 82 ? -6.484 8.023 5.161 1.00 92.62 82 GLY A C 1
ATOM 606 O O . GLY A 1 82 ? -6.851 7.562 6.246 1.00 92.62 82 GLY A O 1
ATOM 607 N N . GLU A 1 83 ? -6.077 9.277 5.022 1.00 92.94 83 GLU A N 1
ATOM 608 C CA . GLU A 1 83 ? -6.119 10.234 6.121 1.00 92.94 83 GLU A CA 1
ATOM 609 C C . GLU A 1 83 ? -7.570 10.486 6.563 1.00 92.94 83 GLU A C 1
ATOM 611 O O . GLU A 1 83 ? -8.495 10.518 5.749 1.00 92.94 83 GLU A O 1
ATOM 616 N N . SER A 1 84 ? -7.779 10.634 7.873 1.00 85.25 84 SER A N 1
ATOM 617 C CA . SER A 1 84 ? -9.025 11.195 8.402 1.00 85.25 84 SER A CA 1
ATOM 618 C C . SER A 1 84 ? -8.936 12.718 8.361 1.00 85.25 84 SER A C 1
ATOM 620 O O . SER A 1 84 ? -7.915 13.274 8.764 1.00 85.25 84 SER A O 1
ATOM 622 N N . ASP A 1 85 ? -10.003 13.381 7.910 1.00 86.50 85 ASP A N 1
ATOM 623 C CA . ASP A 1 85 ? -10.090 14.834 7.690 1.00 86.50 85 ASP A CA 1
ATOM 624 C C . ASP A 1 85 ? -10.007 15.638 9.009 1.00 86.50 85 ASP A C 1
ATOM 626 O O . ASP A 1 85 ? -10.994 16.175 9.503 1.00 86.50 85 ASP A O 1
ATOM 630 N N . GLY A 1 86 ? -8.826 15.680 9.632 1.00 81.44 86 GLY A N 1
ATOM 631 C CA . GLY A 1 86 ? -8.581 16.312 10.938 1.00 81.44 86 GLY A CA 1
ATOM 632 C C . GLY A 1 86 ? -9.015 15.475 12.148 1.00 81.44 86 GLY A C 1
ATOM 633 O O . GLY A 1 86 ? -8.739 15.833 13.293 1.00 81.44 86 GLY A O 1
ATOM 634 N N . GLU A 1 87 ? -9.647 14.334 11.909 1.00 88.31 87 GLU A N 1
ATOM 635 C CA . GLU A 1 87 ? -10.143 13.440 12.947 1.00 88.31 87 GLU A CA 1
ATOM 636 C C . GLU A 1 87 ? -9.132 12.340 13.292 1.00 88.31 87 GLU A C 1
ATOM 638 O O . GLU A 1 87 ? -8.236 12.012 12.511 1.00 88.31 87 GLU A O 1
ATOM 643 N N . VAL A 1 88 ? -9.287 11.780 14.490 1.00 92.31 88 VAL A N 1
ATOM 644 C CA . VAL A 1 88 ? -8.405 10.744 15.033 1.00 92.31 88 VAL A CA 1
ATOM 645 C C . VAL A 1 88 ? -8.589 9.425 14.282 1.00 92.31 88 VAL A C 1
ATOM 647 O O . VAL A 1 88 ? -9.718 9.007 14.026 1.00 92.31 88 VAL A O 1
ATOM 650 N N . GLY A 1 89 ? -7.486 8.740 13.986 1.00 92.06 89 GLY A N 1
ATOM 651 C CA . GLY A 1 89 ? -7.487 7.450 13.303 1.00 92.06 89 GLY A CA 1
ATOM 652 C C . GLY A 1 89 ? -7.265 7.554 11.795 1.00 92.06 89 GLY A C 1
ATOM 653 O O . GLY A 1 89 ? -6.782 8.561 11.276 1.00 92.06 89 GLY A O 1
ATOM 654 N N . ALA A 1 90 ? -7.619 6.485 11.085 1.00 94.56 90 ALA A N 1
ATOM 655 C CA . ALA A 1 90 ? -7.505 6.397 9.630 1.00 94.56 90 ALA A CA 1
ATOM 656 C C . ALA A 1 90 ? -8.876 6.157 8.994 1.00 94.56 90 ALA A C 1
ATOM 658 O O . ALA A 1 90 ? -9.695 5.414 9.533 1.00 94.56 90 ALA A O 1
ATOM 659 N N . ARG A 1 91 ? -9.144 6.781 7.846 1.00 95.19 91 ARG A N 1
ATOM 660 C CA . ARG A 1 91 ? -10.379 6.550 7.085 1.00 95.19 91 ARG A CA 1
ATOM 661 C C . ARG A 1 91 ? -10.188 5.352 6.157 1.00 95.19 91 ARG A C 1
ATOM 663 O O . ARG A 1 91 ? -9.168 5.249 5.482 1.00 95.19 91 ARG A O 1
ATOM 670 N N . ILE A 1 92 ? -11.184 4.480 6.062 1.00 94.94 92 ILE A N 1
ATOM 671 C CA . ILE A 1 92 ? -11.242 3.443 5.033 1.00 94.94 92 ILE A CA 1
ATOM 672 C C . ILE A 1 92 ? -11.734 4.091 3.739 1.00 94.94 92 ILE A C 1
ATOM 674 O O . ILE A 1 92 ? -12.872 4.545 3.642 1.00 94.94 92 ILE A O 1
ATOM 678 N N . VAL A 1 93 ? -10.865 4.154 2.737 1.00 95.25 93 VAL A N 1
ATOM 679 C CA . VAL A 1 93 ? -11.175 4.721 1.418 1.00 95.25 93 VAL A CA 1
ATOM 680 C C . VAL A 1 93 ? -11.867 3.675 0.549 1.00 95.25 93 VAL A C 1
ATOM 682 O O . VAL A 1 93 ? -12.889 3.948 -0.080 1.00 95.25 93 VAL A O 1
ATOM 685 N N . ALA A 1 94 ? -11.339 2.453 0.545 1.00 93.25 94 ALA A N 1
ATOM 686 C CA . ALA A 1 94 ? -11.861 1.347 -0.244 1.00 93.25 94 ALA A CA 1
ATOM 687 C C . ALA A 1 94 ? -11.709 0.020 0.497 1.00 93.25 94 ALA A C 1
ATOM 689 O O . ALA A 1 94 ? -10.806 -0.151 1.317 1.00 93.25 94 ALA A O 1
ATOM 690 N N . VAL A 1 95 ? -12.587 -0.920 0.164 1.00 93.94 95 VAL A N 1
ATOM 691 C CA . VAL A 1 95 ? -12.541 -2.304 0.636 1.00 93.94 95 VAL A CA 1
ATOM 692 C C . VAL A 1 95 ? -12.436 -3.207 -0.582 1.00 93.94 95 VAL A C 1
ATOM 694 O O . VAL A 1 95 ? -13.201 -3.056 -1.537 1.00 93.94 95 VAL A O 1
ATOM 697 N N . THR A 1 96 ? -11.476 -4.125 -0.565 1.00 91.81 96 THR A N 1
ATOM 698 C CA . THR A 1 96 ? -11.286 -5.092 -1.646 1.00 91.81 96 THR A CA 1
ATOM 699 C C . THR A 1 96 ? -12.413 -6.133 -1.600 1.00 91.81 96 THR A C 1
ATOM 701 O O . THR A 1 96 ? -12.697 -6.653 -0.517 1.00 91.81 96 THR A O 1
ATOM 704 N N . PRO A 1 97 ? -13.073 -6.461 -2.725 1.00 90.00 97 PRO A N 1
ATOM 705 C CA . PRO A 1 97 ? -14.036 -7.561 -2.776 1.00 90.00 97 PRO A CA 1
ATOM 706 C C . PRO A 1 97 ? -13.408 -8.896 -2.354 1.00 90.00 97 PRO A C 1
ATOM 708 O O . PRO A 1 97 ? -12.215 -9.098 -2.562 1.00 90.00 97 PRO A O 1
ATOM 711 N N . GLU A 1 98 ? -14.207 -9.789 -1.767 1.00 90.25 98 GLU A N 1
ATOM 712 C CA . GLU A 1 98 ? -13.789 -11.132 -1.324 1.00 90.25 98 GLU A CA 1
ATOM 713 C C . GLU A 1 98 ? -12.642 -11.119 -0.292 1.00 90.25 98 GLU A C 1
ATOM 715 O O . GLU A 1 98 ? -11.870 -12.067 -0.174 1.00 90.25 98 GLU A O 1
ATOM 720 N N . SER A 1 99 ? -12.528 -10.033 0.481 1.00 90.19 99 SER A N 1
ATOM 721 C CA . SER A 1 99 ? -11.519 -9.873 1.534 1.00 90.19 99 SER A CA 1
ATOM 722 C C . SER A 1 99 ? -12.056 -10.163 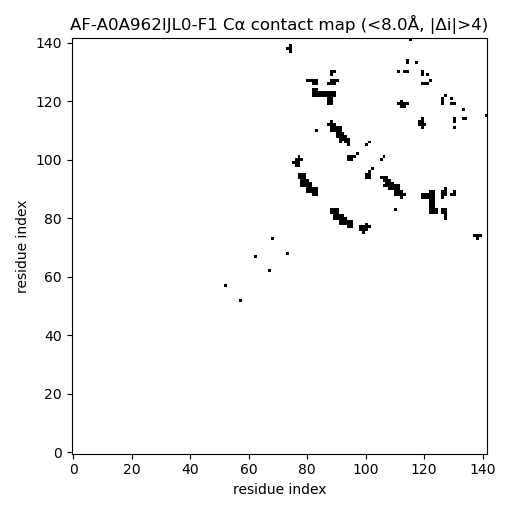2.940 1.00 90.19 99 SER A C 1
ATOM 724 O O . SER A 1 99 ? -13.269 -10.176 3.190 1.00 90.19 99 SER A O 1
ATOM 726 N N . ALA A 1 100 ? -11.134 -10.325 3.895 1.00 90.00 100 ALA A N 1
ATOM 727 C CA . ALA A 1 100 ? -11.461 -10.420 5.316 1.00 90.00 100 ALA A CA 1
ATOM 728 C C . ALA A 1 100 ? -12.199 -9.163 5.813 1.00 90.00 100 ALA A C 1
ATOM 730 O O . ALA A 1 100 ? -13.185 -9.277 6.536 1.00 90.00 100 ALA A O 1
ATOM 731 N N . ALA A 1 101 ? -11.805 -7.975 5.345 1.00 92.50 101 ALA A N 1
ATOM 732 C CA . ALA A 1 101 ? -12.477 -6.712 5.637 1.00 92.50 101 ALA A CA 1
ATOM 733 C C . ALA A 1 101 ? -13.947 -6.708 5.211 1.00 92.50 101 ALA A C 1
ATOM 735 O O . ALA A 1 101 ? -14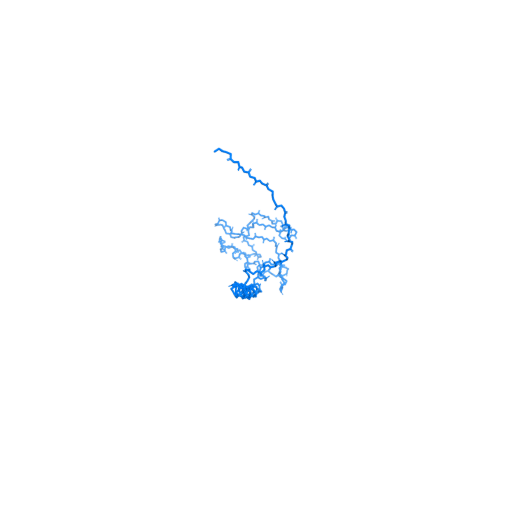.815 -6.298 5.981 1.00 92.50 101 ALA A O 1
ATOM 736 N N . GLN A 1 102 ? -14.234 -7.175 3.992 1.00 93.81 102 GLN A N 1
ATOM 737 C CA . GLN A 1 102 ? -15.603 -7.244 3.487 1.00 93.81 102 GLN A CA 1
ATOM 738 C C . GLN A 1 102 ? -16.436 -8.249 4.289 1.00 93.81 102 GLN A C 1
ATOM 740 O O . GLN A 1 102 ? -17.581 -7.961 4.631 1.00 93.81 102 GLN A O 1
ATOM 745 N N . THR A 1 103 ? -15.849 -9.399 4.625 1.00 93.50 103 THR A N 1
ATOM 746 C CA . THR A 1 103 ? -16.501 -10.439 5.435 1.00 93.50 103 THR A CA 1
ATOM 747 C C . THR A 1 103 ? -16.797 -9.942 6.854 1.00 93.50 103 THR A C 1
ATOM 749 O O . THR A 1 103 ? -17.866 -10.220 7.392 1.00 93.50 103 THR A O 1
ATOM 752 N N . ALA A 1 104 ? -15.900 -9.132 7.425 1.00 91.56 104 ALA A N 1
ATOM 753 C CA . ALA A 1 104 ? -16.090 -8.437 8.700 1.00 91.56 104 ALA A CA 1
ATOM 754 C C . ALA A 1 104 ? -17.099 -7.271 8.624 1.00 91.56 104 ALA A C 1
ATOM 756 O O . ALA A 1 104 ? -17.452 -6.689 9.647 1.00 91.56 104 ALA A O 1
ATOM 757 N N . GLY A 1 105 ? -17.578 -6.923 7.425 1.00 93.75 105 GLY A N 1
ATOM 758 C CA . GLY A 1 105 ? -18.581 -5.884 7.215 1.00 93.75 105 GLY A CA 1
ATOM 759 C C . GLY A 1 105 ? -18.033 -4.459 7.149 1.00 93.75 105 GLY A C 1
ATOM 760 O O . GLY A 1 105 ? -18.838 -3.527 7.166 1.00 93.75 105 GLY A O 1
ATOM 761 N N . LEU A 1 106 ? -16.710 -4.281 7.041 1.00 94.94 106 LEU A N 1
ATOM 762 C CA . LEU A 1 106 ? -16.092 -2.969 6.839 1.00 94.94 106 LEU A CA 1
ATOM 763 C C . LEU A 1 106 ? -16.516 -2.371 5.498 1.00 94.94 106 LEU A C 1
ATOM 765 O O . LEU A 1 106 ? -16.669 -3.075 4.493 1.00 94.94 106 LEU A O 1
ATOM 769 N N . ARG A 1 107 ? -16.680 -1.050 5.475 1.00 94.75 107 ARG A N 1
ATOM 770 C CA . ARG A 1 107 ? -17.113 -0.296 4.298 1.00 94.75 107 ARG A CA 1
ATOM 771 C C . ARG A 1 107 ? -16.237 0.924 4.065 1.00 94.75 107 ARG A C 1
ATOM 773 O O . ARG A 1 107 ? -15.615 1.477 4.969 1.00 94.75 107 ARG A O 1
ATOM 780 N N . SER A 1 108 ? -16.229 1.384 2.818 1.00 94.00 108 SER A N 1
ATOM 781 C CA . SER A 1 108 ? -15.716 2.712 2.492 1.00 94.00 108 SER A CA 1
ATOM 782 C C . SER A 1 108 ? -16.436 3.778 3.315 1.00 94.00 108 SER A C 1
ATOM 784 O O . SER A 1 108 ? -17.662 3.779 3.405 1.00 94.00 108 SER A O 1
ATOM 786 N N . GLY A 1 109 ? -15.667 4.708 3.870 1.00 92.12 109 GLY A N 1
ATOM 787 C CA . GLY A 1 109 ? -16.156 5.775 4.735 1.00 92.12 109 GLY A CA 1
ATOM 788 C C . GLY A 1 109 ? -15.993 5.488 6.226 1.00 92.12 109 GLY A C 1
ATOM 789 O O . GLY A 1 109 ? -15.976 6.450 6.996 1.00 92.12 109 GLY A O 1
ATOM 790 N N . ASP A 1 110 ? -15.800 4.226 6.619 1.00 93.88 110 ASP A N 1
ATOM 791 C CA . ASP A 1 110 ? -15.561 3.846 8.011 1.00 93.88 110 ASP A CA 1
ATOM 792 C C . ASP A 1 110 ? -14.245 4.426 8.537 1.00 93.88 110 ASP A C 1
ATOM 794 O O . ASP A 1 110 ? -13.350 4.826 7.782 1.00 93.88 110 ASP A O 1
ATOM 798 N N . ARG A 1 111 ? -14.117 4.463 9.863 1.00 93.69 111 ARG A N 1
ATOM 799 C CA . ARG A 1 111 ? -12.945 5.003 10.545 1.00 93.69 111 ARG A CA 1
ATOM 800 C C . ARG A 1 111 ? -12.332 3.967 11.469 1.00 93.69 111 ARG A C 1
ATOM 802 O O . ARG A 1 111 ? -12.982 3.480 12.390 1.00 93.69 111 ARG A O 1
ATOM 809 N N . LEU A 1 112 ? -11.055 3.693 11.251 1.00 93.00 112 LEU A N 1
ATOM 810 C CA . LEU A 1 112 ? -10.248 2.849 12.111 1.00 93.00 112 LEU A CA 1
ATOM 811 C C . LEU A 1 112 ? -9.754 3.672 13.306 1.00 93.00 112 LEU A C 1
ATOM 813 O O . LEU A 1 112 ? -8.900 4.546 13.156 1.00 93.00 112 LEU A O 1
ATOM 817 N N . VAL A 1 113 ? -10.317 3.395 14.481 1.00 94.31 113 VAL A N 1
ATOM 818 C CA . VAL A 1 113 ? -9.992 4.081 15.747 1.00 94.31 113 VAL A CA 1
ATOM 819 C C . VAL A 1 113 ? -9.145 3.227 16.693 1.00 94.31 113 VAL A C 1
ATOM 821 O O . VAL A 1 113 ? -8.489 3.756 17.590 1.00 94.31 113 VAL A O 1
ATOM 824 N N . ALA A 1 114 ? -9.152 1.909 16.502 1.00 93.12 114 ALA A N 1
ATOM 825 C CA . ALA A 1 114 ? -8.351 0.965 17.264 1.00 93.12 114 ALA A CA 1
ATOM 826 C C . ALA A 1 114 ? -8.102 -0.316 16.459 1.00 93.12 114 ALA A C 1
ATOM 828 O O . ALA A 1 114 ? -8.894 -0.653 15.578 1.00 93.12 114 ALA A O 1
ATOM 829 N N . VAL A 1 115 ? -7.027 -1.019 16.802 1.00 91.19 115 VAL A N 1
ATOM 830 C CA . VAL A 1 115 ? -6.666 -2.358 16.307 1.00 91.19 115 VAL A CA 1
ATOM 831 C C . VAL A 1 115 ? -6.244 -3.167 17.530 1.00 91.19 115 VAL A C 1
ATOM 833 O O . VAL A 1 115 ? -5.463 -2.654 18.323 1.00 91.19 115 VAL A O 1
ATOM 836 N N . ASP A 1 116 ? -6.812 -4.352 17.760 1.00 88.25 116 ASP A N 1
ATOM 837 C CA . ASP A 1 116 ? -6.498 -5.212 18.919 1.00 88.25 116 ASP A CA 1
ATOM 838 C C . ASP A 1 116 ? -6.483 -4.491 20.281 1.00 88.25 116 ASP A C 1
ATOM 840 O O . ASP A 1 116 ? -5.650 -4.719 21.156 1.00 88.25 116 ASP A O 1
ATOM 844 N N . GLY A 1 117 ? -7.407 -3.544 20.465 1.00 87.69 117 GLY A N 1
ATOM 845 C CA . GLY A 1 117 ? -7.488 -2.722 21.677 1.00 87.69 117 GLY A CA 1
ATOM 846 C C . GLY A 1 117 ? -6.439 -1.603 21.777 1.00 87.69 117 GLY A C 1
ATOM 847 O O . GLY A 1 117 ? -6.557 -0.741 22.653 1.00 87.69 117 GLY A O 1
ATOM 848 N N . GLN A 1 118 ? -5.467 -1.531 20.864 1.00 90.12 118 GLN A N 1
ATOM 849 C CA . GLN A 1 118 ? -4.566 -0.390 20.722 1.00 90.12 118 GLN A CA 1
ATOM 850 C C . GLN A 1 118 ? -5.311 0.778 20.074 1.00 90.12 118 GLN A C 1
ATOM 852 O O . GLN A 1 118 ? -5.652 0.756 18.891 1.00 90.12 118 GLN A O 1
ATOM 857 N N . ARG A 1 119 ? -5.579 1.823 20.863 1.00 93.56 119 ARG A N 1
ATOM 858 C CA . ARG A 1 119 ? -6.223 3.043 20.364 1.00 93.56 119 ARG A CA 1
ATOM 859 C C . ARG A 1 119 ? -5.252 3.874 19.539 1.00 93.56 119 ARG A C 1
ATOM 861 O O . ARG A 1 119 ? -4.170 4.224 20.006 1.00 93.56 119 ARG A O 1
ATOM 868 N N . ILE A 1 120 ? -5.706 4.278 18.362 1.00 93.75 120 ILE A N 1
ATOM 869 C CA . ILE A 1 120 ? -5.035 5.277 17.540 1.00 93.75 120 ILE A CA 1
ATOM 870 C C . ILE A 1 120 ? -5.540 6.632 18.024 1.00 93.75 120 ILE A C 1
ATOM 872 O O . ILE A 1 120 ? -6.741 6.881 18.007 1.00 93.75 120 ILE A O 1
ATOM 876 N N . VAL A 1 121 ? -4.642 7.483 18.517 1.00 93.81 121 VAL A N 1
ATOM 877 C CA . VAL A 1 121 ? -4.989 8.801 19.093 1.00 93.81 121 VAL A CA 1
ATOM 878 C C . VAL A 1 121 ? -4.553 9.964 18.205 1.00 93.81 121 VAL A C 1
ATOM 880 O O . VAL A 1 121 ? -4.919 11.109 18.449 1.00 93.81 121 VAL A O 1
ATOM 883 N N . GLN A 1 122 ? -3.765 9.669 17.176 1.00 93.06 122 GLN A N 1
ATOM 884 C CA . GLN A 1 122 ? -3.248 10.627 16.218 1.00 93.06 122 GLN A CA 1
ATOM 885 C C . GLN A 1 122 ? -4.275 10.890 15.111 1.00 93.06 122 GLN A C 1
ATOM 887 O O . GLN A 1 122 ? -5.014 9.990 14.711 1.00 93.06 122 GLN A O 1
ATOM 892 N N . SER A 1 123 ? -4.278 12.113 14.587 1.00 93.19 123 SER A N 1
ATOM 893 C CA . SER A 1 123 ? -5.122 12.535 13.462 1.00 93.19 123 SER A CA 1
ATOM 894 C C . SER A 1 123 ? -4.307 12.719 12.179 1.00 93.19 123 SER A C 1
ATOM 896 O O . SER A 1 123 ? -3.073 12.784 12.215 1.00 93.19 123 SER A O 1
ATOM 898 N N . GLY A 1 124 ? -4.998 12.836 11.042 1.00 90.69 124 GLY A N 1
ATOM 899 C CA . GLY A 1 124 ? -4.384 13.124 9.741 1.00 90.69 124 GLY A CA 1
ATOM 900 C C . GLY A 1 124 ? -3.336 12.084 9.333 1.00 90.69 124 GLY A C 1
ATOM 901 O O . GLY A 1 124 ? -3.519 10.882 9.542 1.00 90.69 124 GLY A O 1
ATOM 902 N N . SER A 1 125 ? -2.210 12.544 8.785 1.00 91.31 125 SER A N 1
ATOM 903 C CA . SER A 1 125 ? -1.115 11.676 8.331 1.00 91.31 125 SER A CA 1
ATOM 904 C C . SER A 1 125 ? -0.520 10.807 9.446 1.00 91.31 125 SER A C 1
ATOM 906 O O . SER A 1 125 ? -0.195 9.643 9.213 1.00 91.31 125 SER A O 1
ATOM 908 N N . GLN A 1 126 ? -0.432 11.316 10.679 1.00 92.69 126 GLN A N 1
ATOM 909 C CA . GLN A 1 126 ? 0.067 10.530 11.811 1.00 92.69 126 GLN A CA 1
ATOM 910 C C . GLN A 1 126 ? -0.914 9.429 12.231 1.00 92.69 126 GLN A C 1
ATOM 912 O O . GLN A 1 126 ? -0.477 8.337 12.588 1.00 92.69 126 GLN A O 1
ATOM 917 N N . GLY A 1 127 ? -2.223 9.689 12.151 1.00 92.44 127 GLY A N 1
ATOM 918 C CA . GLY A 1 127 ? -3.261 8.679 12.386 1.00 92.44 127 GLY A CA 1
ATOM 919 C C . GLY A 1 127 ? -3.180 7.532 11.383 1.00 92.44 127 GLY A C 1
ATOM 920 O O . GLY A 1 127 ? -3.238 6.364 11.765 1.00 92.44 127 GLY A O 1
ATOM 921 N N . LEU A 1 128 ? -2.945 7.858 10.111 1.00 92.75 128 LEU A N 1
ATOM 922 C CA . LEU A 1 128 ? -2.738 6.871 9.052 1.00 92.75 128 LEU A CA 1
ATOM 923 C C . LEU A 1 128 ? -1.483 6.014 9.281 1.00 92.75 128 LEU A C 1
ATOM 925 O O . LEU A 1 128 ? -1.533 4.792 9.133 1.00 92.75 128 LEU A O 1
ATOM 929 N N . VAL A 1 129 ? -0.362 6.636 9.654 1.00 92.94 129 VAL A N 1
ATOM 930 C CA . VAL A 1 129 ? 0.886 5.912 9.946 1.00 92.94 129 VAL A CA 1
ATOM 931 C C . VAL A 1 129 ? 0.713 4.991 11.155 1.00 92.94 129 VAL A C 1
ATOM 933 O O . VAL A 1 129 ? 1.097 3.826 11.081 1.00 92.94 129 VAL A O 1
ATOM 936 N N . ALA A 1 130 ? 0.090 5.478 12.230 1.00 92.44 130 ALA A N 1
ATOM 937 C CA . ALA A 1 130 ? -0.182 4.684 13.426 1.00 92.44 130 ALA A CA 1
ATOM 938 C C . ALA A 1 130 ? -1.111 3.494 13.132 1.00 92.44 130 ALA A C 1
ATOM 940 O O . ALA A 1 130 ? -0.825 2.377 13.553 1.00 92.44 130 ALA A O 1
ATOM 941 N N . ALA A 1 131 ? -2.171 3.707 12.346 1.00 91.94 131 ALA A N 1
ATOM 942 C CA . ALA A 1 131 ? -3.062 2.644 11.889 1.00 91.94 131 ALA A CA 1
ATOM 943 C C . ALA A 1 131 ? -2.318 1.553 11.108 1.00 91.94 131 ALA A C 1
ATOM 945 O O . ALA A 1 131 ? -2.524 0.364 11.336 1.00 91.94 131 ALA A O 1
ATOM 946 N N . ARG A 1 132 ? -1.435 1.956 10.188 1.00 89.75 132 ARG A N 1
ATOM 947 C CA . ARG A 1 132 ? -0.653 1.015 9.383 1.00 89.75 132 ARG A CA 1
ATOM 948 C C . ARG A 1 132 ? 0.346 0.231 10.226 1.00 89.75 132 ARG A C 1
ATOM 950 O O . ARG A 1 132 ? 0.527 -0.950 9.963 1.00 89.75 132 ARG A O 1
ATOM 957 N N . ALA A 1 133 ? 0.981 0.881 11.199 1.00 89.88 133 ALA A N 1
ATOM 958 C CA . ALA A 1 133 ? 1.889 0.218 12.126 1.00 89.88 133 ALA A CA 1
ATOM 959 C C . ALA A 1 133 ? 1.147 -0.840 12.954 1.00 89.88 133 ALA A C 1
ATOM 961 O O . ALA A 1 133 ? 1.559 -1.990 12.960 1.00 89.88 133 ALA A O 1
ATOM 962 N N . ALA A 1 134 ? -0.005 -0.486 13.532 1.00 89.44 134 ALA A N 1
ATOM 963 C CA . ALA A 1 134 ? -0.802 -1.419 14.328 1.00 89.44 134 ALA A CA 1
ATOM 964 C C . ALA A 1 134 ? -1.268 -2.652 13.528 1.00 89.44 134 ALA A C 1
ATOM 966 O O . ALA A 1 134 ? -1.301 -3.753 14.057 1.00 89.44 134 ALA A O 1
ATOM 967 N N . LEU A 1 135 ? -1.587 -2.490 12.238 1.00 88.62 135 LEU A N 1
ATOM 968 C CA . LEU A 1 135 ? -1.936 -3.612 11.355 1.00 88.62 135 LEU A CA 1
ATOM 969 C C . LEU A 1 135 ? -0.723 -4.441 10.901 1.00 88.62 135 LEU A C 1
ATOM 971 O O . LEU A 1 135 ? -0.895 -5.577 10.472 1.00 88.62 135 LEU A O 1
ATOM 975 N N . ALA A 1 136 ? 0.482 -3.867 10.916 1.00 84.44 136 ALA A N 1
ATOM 976 C CA . ALA A 1 136 ? 1.698 -4.546 10.471 1.00 84.44 136 ALA A CA 1
ATOM 977 C C . ALA A 1 136 ? 2.240 -5.539 11.508 1.00 84.44 136 ALA A C 1
ATOM 979 O O . ALA A 1 136 ? 2.959 -6.459 11.118 1.00 84.44 136 ALA A O 1
ATOM 980 N N . ASP A 1 137 ? 1.881 -5.341 12.777 1.00 81.19 137 ASP A N 1
ATOM 981 C CA . ASP A 1 137 ? 2.302 -6.158 13.917 1.00 81.19 137 ASP A CA 1
ATOM 982 C C . ASP A 1 137 ? 1.311 -7.301 14.231 1.00 81.19 137 ASP A C 1
ATOM 984 O O . ASP A 1 137 ? 1.478 -7.994 15.230 1.00 81.19 137 ASP A O 1
ATOM 988 N N . LEU A 1 138 ? 0.281 -7.505 13.397 1.00 79.12 138 LEU A N 1
ATOM 989 C CA . LEU A 1 138 ? -0.712 -8.568 13.583 1.00 79.12 138 LEU A CA 1
ATOM 990 C C . LEU A 1 138 ? -0.157 -9.946 13.201 1.00 79.12 138 LEU A C 1
ATOM 992 O O . LEU A 1 138 ? 0.348 -10.146 12.090 1.00 79.12 138 LEU A O 1
ATOM 996 N N . GLU A 1 139 ? -0.327 -10.906 14.106 1.00 77.50 139 GLU A N 1
ATOM 997 C CA . GLU A 1 139 ? 0.009 -12.316 13.928 1.00 77.50 139 GLU A CA 1
ATOM 998 C C . GLU A 1 139 ? -1.235 -13.161 13.595 1.00 77.50 139 GLU A C 1
ATOM 1000 O O . GLU A 1 139 ? -2.383 -12.726 13.699 1.00 77.50 139 GLU A O 1
ATOM 1005 N N . GLU A 1 140 ? -1.014 -14.398 13.150 1.00 72.38 140 GLU A N 1
ATOM 1006 C CA . GLU A 1 140 ? -2.099 -15.330 12.845 1.00 72.38 140 GLU A CA 1
ATOM 1007 C C . GLU A 1 140 ? -2.864 -15.718 14.128 1.00 72.38 140 GLU A C 1
ATOM 1009 O O . GLU A 1 140 ? -2.278 -16.246 15.072 1.00 72.38 140 GLU A O 1
ATOM 1014 N N . GLY A 1 141 ? -4.184 -15.495 14.155 1.00 66.62 141 GLY A N 1
ATOM 1015 C CA . GLY A 1 141 ? -5.061 -15.910 15.261 1.00 66.62 141 GLY A CA 1
ATOM 1016 C C . GLY A 1 141 ? -5.465 -14.812 16.253 1.00 66.62 141 GLY A C 1
ATOM 1017 O O . GLY A 1 141 ? -6.104 -15.138 17.257 1.00 66.62 141 GLY A O 1
ATOM 1018 N N . GLN A 1 142 ? -5.123 -13.551 15.972 1.00 58.44 142 GLN A N 1
ATOM 1019 C CA . GLN A 1 142 ? -5.702 -12.361 16.614 1.00 58.44 142 GLN A CA 1
ATOM 1020 C C . GLN A 1 142 ? -6.998 -11.935 15.909 1.00 58.44 142 GLN A C 1
ATOM 1022 O O . GLN A 1 142 ? -7.945 -11.539 16.627 1.00 58.44 142 GLN A O 1
#

Secondary structure (DSSP, 8-state):
--------------------SSTTTHHHHHHHHHHHHHHHHHHHHHHHHHHHHHHHHHHTTTTTTS----SS------EEEEE-SSSBSEEEEEE-TTSHHHHTT--TT-EE-EETTEE---BHHHHHHHHHHHHHTPPTT-

Solvent-accessible surface area (backbone atoms only — not comparable to full-atom values): 8777 Å² total; per-residue (Å²): 135,90,81,90,84,86,91,82,91,77,88,79,95,73,90,77,92,71,93,74,89,58,87,86,53,52,71,60,53,51,50,51,50,53,49,52,53,51,52,53,49,55,50,51,56,51,51,50,51,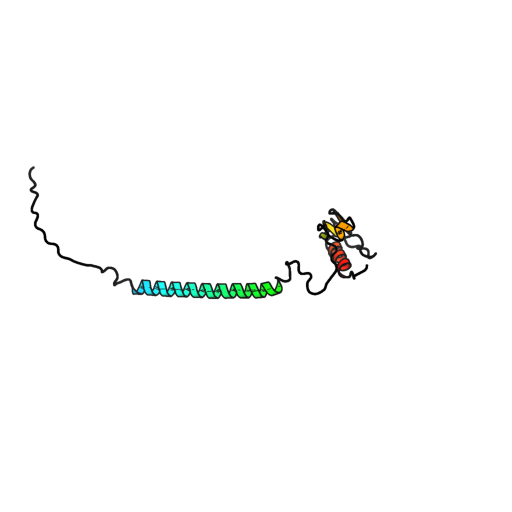52,52,51,52,48,46,58,54,33,65,76,45,61,74,72,76,56,97,61,73,78,89,58,92,68,84,72,53,39,68,40,76,36,60,19,94,78,37,63,3,18,22,26,66,41,56,41,82,97,23,57,31,44,76,72,64,57,50,59,75,40,69,48,45,59,51,98,83,48,70,42,80,36,37,22,70,56,5,31,53,49,49,51,51,58,61,68,73,60,64,96,92,120

Foldseek 3Di:
DDDDDDDDDDDDDDDDDDPPPPPPCVVVVVVVVVVVVVVVVVV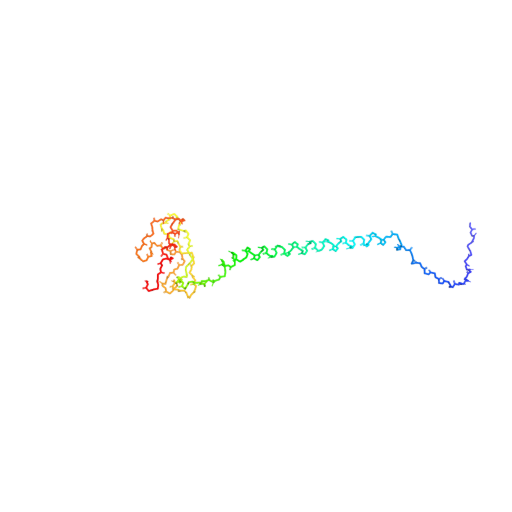VVVVVVVVVVCVVVCVVPVVPPDPDPPDDPQDDQAFDWAFDPQDFATFGQQGDPPGNCVVVVHGHGDGDQDDPNRGGGDGGPSRRVVNVVSSRPDDPPD

Mean predicted aligned error: 16.38 Å

Radius of gyration: 39.32 Å; Cα contacts (8 Å, |Δi|>4): 139; chains: 1; bounding box: 52×53×119 Å

pLDDT: mean 77.87, std 19.95, range [38.12, 98.06]

Nearest PDB structures (foldseek):
  7qs8-assembly2_B  TM=7.434E-01  e=1.861E-03  Homo sapiens
  4q3h-assembly2_B  TM=7.693E-01  e=5.441E-03  Homo sapiens
  2m0v-assembly1_A  TM=7.118E-01  e=9.949E-03  Homo sapiens
  3o5n-assembly9_E  TM=6.549E-01  e=1.945E-02  Mus musculus
  4f8k-assembly2_B  TM=7.015E-01  e=9.095E-02  Mus musculus